Protein AF-A0A7X2SZ87-F1 (afdb_monomer_lite)

Sequence (88 aa):
LKYTAVDAYKAEYLRAELTRQIQQTLAQFDALVVPTSPTIHTLEEMKQEPIHFNSQFGTYTNFTNLADLAALALPAPFRNDDLPAGIT

InterPro domains:
  IPR023631 Amidase signature domain [PF01425] (9-87)
  IPR036928 Amidase signature (AS) superfamily [G3DSA:3.90.1300.10] (30-88)
  IPR036928 Amidase signature (AS) superfamily [SSF75304] (2-87)

pLDDT: mean 96.29, std 2.49, range [77.81, 98.5]

Radius of gyration: 16.69 Å; chains: 1; bounding box: 41×24×45 Å

Foldseek 3Di:
DDDDPVNVVVVVVVLVVVLVVVCVVCVVDPDDKDWCFPDDDDPVVCVVPVVVVVVRNCPPPVSQVSSVHDDDKDWDDADPVRHTTIMD

Secondary structure (DSSP, 8-state):
----HHHHHHHHHHHHHHHHHHHHHHTT-S----BS-S----HHHHHHSHHHHHHHHTTTTHHHHHTT-----EE-PPPTTS---EE-

Organism: Enterobacter agglomerans (NCBI:txid549)

Structure (mmCIF, N/CA/C/O backbone):
data_AF-A0A7X2SZ87-F1
#
_entry.id   AF-A0A7X2SZ87-F1
#
loop_
_atom_site.group_PDB
_atom_site.id
_atom_site.type_symbol
_atom_site.label_atom_id
_atom_site.label_alt_id
_atom_site.label_comp_id
_atom_site.label_asym_id
_atom_site.label_entity_id
_atom_site.label_seq_id
_atom_site.pdbx_PDB_ins_code
_atom_site.Cartn_x
_atom_site.Cartn_y
_atom_site.Cartn_z
_atom_site.occupancy
_atom_site.B_iso_or_equiv
_atom_site.auth_seq_id
_atom_site.auth_comp_id
_atom_site.auth_asym_id
_atom_site.auth_atom_id
_atom_site.pdbx_PDB_model_num
ATOM 1 N N . LEU A 1 1 ? 5.774 11.070 17.502 1.00 77.81 1 LEU A N 1
ATOM 2 C CA . LEU A 1 1 ? 4.387 11.592 17.608 1.00 77.81 1 LEU A CA 1
ATOM 3 C C . LEU A 1 1 ? 3.741 10.991 18.855 1.00 77.81 1 LEU A C 1
ATOM 5 O O . LEU A 1 1 ? 4.098 9.871 19.200 1.00 77.81 1 LEU A O 1
ATOM 9 N N . LYS A 1 2 ? 2.869 11.726 19.559 1.00 91.50 2 LYS A N 1
ATOM 10 C CA . LYS A 1 2 ? 2.113 11.218 20.720 1.00 91.50 2 LYS A CA 1
ATOM 11 C C . LYS A 1 2 ? 0.637 11.117 20.331 1.00 91.50 2 LYS A C 1
ATOM 13 O O . LYS A 1 2 ? -0.071 12.111 20.422 1.00 91.50 2 LYS A O 1
ATOM 18 N N . TYR A 1 3 ? 0.210 9.951 19.855 1.00 96.12 3 TYR A N 1
ATOM 19 C CA . TYR A 1 3 ? -1.192 9.688 19.521 1.00 96.12 3 TYR A CA 1
ATOM 20 C C . TYR A 1 3 ? -1.959 9.223 20.758 1.00 96.12 3 TYR A C 1
ATOM 22 O O . TYR A 1 3 ? -1.440 8.440 21.554 1.00 96.12 3 TYR A O 1
ATOM 30 N N . THR A 1 4 ? -3.183 9.714 20.929 1.00 97.94 4 THR A N 1
ATOM 31 C CA . THR A 1 4 ? -4.074 9.315 22.023 1.00 97.94 4 THR A CA 1
ATOM 32 C C . THR A 1 4 ? -4.928 8.109 21.632 1.00 97.94 4 THR A C 1
ATOM 34 O O . THR A 1 4 ? -5.091 7.797 20.452 1.00 97.94 4 THR A O 1
ATOM 37 N N . ALA A 1 5 ? -5.549 7.456 22.619 1.00 97.81 5 ALA A N 1
ATOM 38 C CA . ALA A 1 5 ? -6.559 6.430 22.349 1.00 97.81 5 ALA A CA 1
ATOM 39 C C . ALA A 1 5 ? -7.728 6.980 21.507 1.00 97.81 5 ALA A C 1
ATOM 41 O O . ALA A 1 5 ? -8.240 6.286 20.635 1.00 97.81 5 ALA A O 1
ATOM 42 N N . VAL A 1 6 ? -8.111 8.245 21.717 1.00 98.12 6 VAL A N 1
ATOM 43 C CA . VAL A 1 6 ? -9.161 8.905 20.927 1.00 98.12 6 VAL A CA 1
ATOM 44 C C . VAL A 1 6 ? -8.751 9.030 19.458 1.00 98.12 6 VAL A C 1
ATOM 46 O O . VAL A 1 6 ? -9.582 8.795 18.584 1.00 98.12 6 VAL A O 1
ATOM 49 N N . ASP A 1 7 ? -7.488 9.356 19.171 1.00 98.25 7 ASP A N 1
ATOM 50 C CA . ASP A 1 7 ? -6.988 9.448 17.791 1.00 98.25 7 ASP A CA 1
ATOM 51 C C . ASP A 1 7 ? -7.021 8.087 17.092 1.00 98.25 7 ASP A C 1
ATOM 53 O O . ASP A 1 7 ? -7.438 8.000 15.939 1.00 98.25 7 ASP A O 1
ATOM 57 N N . ALA A 1 8 ? -6.653 7.021 17.810 1.00 98.00 8 ALA A N 1
ATOM 58 C CA . ALA A 1 8 ? -6.705 5.660 17.285 1.00 98.00 8 ALA A CA 1
ATOM 59 C C . ALA A 1 8 ? -8.139 5.242 16.911 1.00 98.00 8 ALA A C 1
ATOM 61 O O . ALA A 1 8 ? -8.368 4.780 15.797 1.00 98.00 8 ALA A O 1
ATOM 62 N N . TYR A 1 9 ? -9.122 5.468 17.791 1.00 98.19 9 TYR A N 1
ATOM 63 C CA . TYR A 1 9 ? -10.522 5.138 17.486 1.00 98.19 9 TYR A CA 1
ATOM 64 C C . TYR A 1 9 ? -11.111 6.013 16.372 1.00 98.19 9 TYR A C 1
ATOM 66 O O . TYR A 1 9 ? -11.867 5.510 15.547 1.00 98.19 9 TYR A O 1
ATOM 74 N N . LYS A 1 10 ? -10.738 7.299 16.286 1.00 98.50 10 LYS A N 1
ATOM 75 C CA . LYS A 1 10 ? -11.129 8.156 15.152 1.00 98.50 10 LYS A CA 1
ATOM 76 C C . LYS A 1 10 ? -10.591 7.622 13.823 1.00 98.50 10 LYS A C 1
ATOM 78 O O . LYS A 1 10 ? -11.334 7.591 12.845 1.00 98.50 10 LYS A O 1
ATOM 83 N N . ALA A 1 11 ? -9.326 7.199 13.791 1.00 98.00 11 ALA A N 1
ATOM 84 C CA . ALA A 1 11 ? -8.727 6.599 1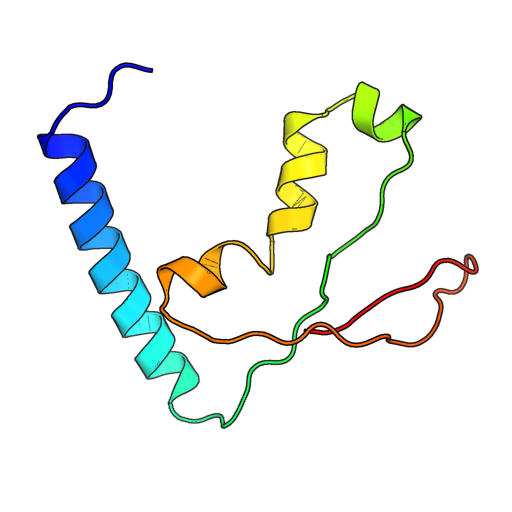2.603 1.00 98.00 11 ALA A CA 1
ATOM 85 C C . ALA A 1 11 ? -9.409 5.274 12.231 1.00 98.00 11 ALA A C 1
ATOM 87 O O . ALA A 1 11 ? -9.647 5.033 11.051 1.00 98.00 11 ALA A O 1
ATOM 88 N N . GLU A 1 12 ? -9.787 4.457 13.217 1.00 98.19 12 GLU A N 1
ATOM 89 C CA . GLU A 1 12 ? -10.509 3.203 12.973 1.00 98.19 12 GLU A CA 1
ATOM 90 C C . GLU A 1 12 ? -11.913 3.440 12.400 1.00 98.19 12 GLU A C 1
ATOM 92 O O . GLU A 1 12 ? -12.309 2.768 11.448 1.00 98.19 12 GLU A O 1
ATOM 97 N N . TYR A 1 13 ? -12.653 4.434 12.905 1.00 98.31 13 TYR A N 1
ATOM 98 C CA . TYR A 1 13 ? -13.953 4.799 12.332 1.00 98.31 13 TYR A CA 1
ATOM 99 C C . TYR A 1 13 ? -13.826 5.270 10.882 1.00 98.31 13 TYR A C 1
ATOM 101 O O . TYR A 1 13 ? -14.594 4.830 10.027 1.00 98.31 13 TYR A O 1
ATOM 109 N N . LEU A 1 14 ? -12.817 6.096 10.587 1.00 98.31 14 LEU A N 1
ATOM 110 C CA . LEU A 1 14 ? -12.530 6.518 9.218 1.00 98.31 14 LEU A CA 1
ATOM 111 C C . LEU A 1 14 ? -12.141 5.326 8.328 1.00 98.31 14 LEU A C 1
ATOM 113 O O . LEU A 1 14 ? -12.624 5.217 7.203 1.00 98.31 14 LEU A O 1
ATOM 117 N N . ARG A 1 15 ? -11.303 4.406 8.823 1.00 98.06 15 ARG A N 1
ATOM 118 C CA . ARG A 1 15 ? -10.919 3.187 8.094 1.00 98.06 15 ARG A CA 1
ATOM 119 C C . ARG A 1 15 ? -12.148 2.352 7.740 1.00 98.06 15 ARG A C 1
ATOM 121 O O . ARG A 1 15 ? -12.267 1.909 6.598 1.00 98.06 15 ARG A O 1
ATOM 128 N N . ALA A 1 16 ? -13.066 2.154 8.686 1.00 97.94 16 ALA A N 1
ATOM 129 C CA . ALA A 1 16 ? -14.298 1.403 8.462 1.00 97.94 16 ALA A CA 1
ATOM 130 C C . ALA A 1 16 ? -15.208 2.076 7.417 1.00 97.94 16 ALA A C 1
ATOM 132 O O . ALA A 1 16 ? -15.738 1.396 6.536 1.00 97.94 16 ALA A O 1
ATOM 133 N N . GLU A 1 17 ? -15.341 3.405 7.466 1.00 98.31 17 GLU A N 1
ATOM 134 C CA . GLU A 1 17 ? -16.098 4.180 6.477 1.00 98.31 17 GLU A CA 1
ATOM 135 C C . GLU A 1 17 ? -15.506 4.035 5.068 1.00 98.31 17 GLU A C 1
ATOM 137 O O . GLU A 1 17 ? -16.215 3.670 4.127 1.00 98.31 17 GLU A O 1
ATOM 142 N N . LEU A 1 18 ? -14.197 4.249 4.922 1.00 98.19 18 LEU A N 1
ATOM 143 C CA . LEU A 1 18 ? -13.509 4.129 3.636 1.00 98.19 18 LEU A CA 1
ATOM 144 C C . LEU A 1 18 ? -13.550 2.694 3.098 1.00 98.19 18 LEU A C 1
ATOM 146 O O . LEU A 1 18 ? -13.775 2.495 1.907 1.00 98.19 18 LEU A O 1
ATOM 150 N N . THR A 1 19 ? -13.416 1.688 3.966 1.00 97.50 19 THR A N 1
ATOM 151 C CA . THR A 1 19 ? -13.552 0.273 3.580 1.00 97.50 19 THR A CA 1
ATOM 152 C C . T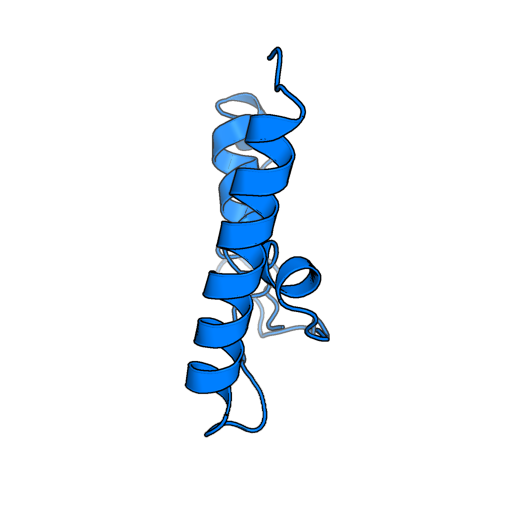HR A 1 19 ? -14.926 0.004 2.973 1.00 97.50 19 THR A C 1
ATOM 154 O O . THR A 1 19 ? -15.029 -0.637 1.928 1.00 97.50 19 THR A O 1
ATOM 157 N N . ARG A 1 20 ? -15.995 0.546 3.573 1.00 97.44 20 ARG A N 1
ATOM 158 C CA . ARG A 1 20 ? -17.352 0.407 3.033 1.00 97.44 20 A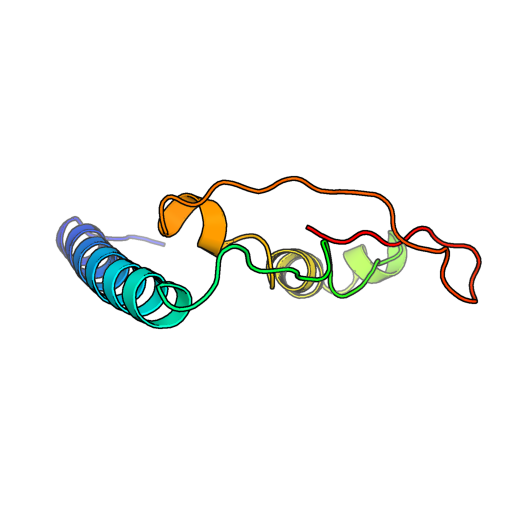RG A CA 1
ATOM 159 C C . ARG A 1 20 ? -17.492 1.066 1.659 1.00 97.44 20 ARG A C 1
ATOM 161 O O . ARG A 1 20 ? -18.097 0.467 0.771 1.00 97.44 20 ARG A O 1
ATOM 168 N N . GLN A 1 21 ? -16.923 2.257 1.473 1.00 97.81 21 GLN A N 1
ATOM 169 C CA . GLN A 1 21 ? -16.935 2.948 0.179 1.00 97.81 21 GLN A CA 1
ATOM 170 C C . GLN A 1 21 ? -16.173 2.157 -0.896 1.00 97.81 21 GLN A C 1
ATOM 172 O O . GLN A 1 21 ? -16.665 2.019 -2.017 1.00 97.81 21 GLN A O 1
ATOM 177 N N . ILE A 1 22 ? -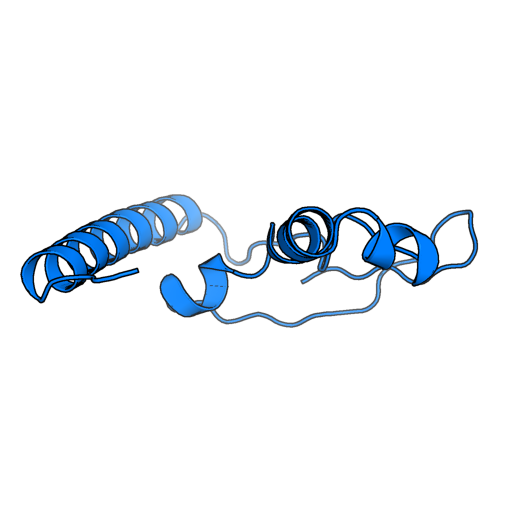15.015 1.584 -0.549 1.00 96.75 22 ILE A N 1
ATOM 178 C CA . ILE A 1 22 ? -14.229 0.723 -1.444 1.00 96.75 22 ILE A CA 1
ATOM 179 C C . ILE A 1 22 ? -15.054 -0.495 -1.864 1.00 96.75 22 ILE A C 1
ATOM 181 O O . ILE A 1 22 ? -15.222 -0.727 -3.058 1.00 96.75 22 ILE A O 1
ATOM 185 N N . GLN A 1 23 ? -15.635 -1.228 -0.909 1.00 95.56 23 GLN A N 1
ATOM 186 C CA . GLN A 1 23 ? -16.456 -2.411 -1.195 1.00 95.56 23 GLN A CA 1
ATOM 187 C C . GLN A 1 23 ? -17.635 -2.089 -2.120 1.00 95.56 23 GLN A C 1
ATOM 189 O O . GLN A 1 23 ? -17.909 -2.838 -3.050 1.00 95.56 23 GLN A O 1
ATOM 194 N N . GLN A 1 24 ? -18.319 -0.963 -1.900 1.00 97.19 24 GLN A N 1
ATOM 195 C CA . GLN A 1 24 ? -19.436 -0.537 -2.749 1.00 97.19 24 GLN A CA 1
ATOM 196 C C . GLN A 1 24 ? -18.986 -0.151 -4.158 1.00 97.19 24 GLN A C 1
ATOM 198 O O . GLN A 1 24 ? -19.642 -0.516 -5.129 1.00 97.19 24 GLN A O 1
ATOM 203 N N . THR A 1 25 ? -17.867 0.564 -4.270 1.00 96.44 25 THR A N 1
ATOM 204 C CA . THR A 1 25 ? -17.311 0.988 -5.563 1.00 96.44 25 THR A CA 1
ATOM 205 C C . THR A 1 25 ? -16.841 -0.214 -6.380 1.00 96.44 25 THR A C 1
ATOM 207 O O . THR A 1 25 ? -17.044 -0.262 -7.592 1.00 96.44 25 THR A O 1
ATOM 210 N N . LEU A 1 26 ? -16.237 -1.201 -5.713 1.00 96.06 26 LEU A N 1
ATOM 211 C CA . LEU A 1 26 ? -15.723 -2.408 -6.351 1.00 96.06 26 LEU A CA 1
ATOM 212 C C . LEU A 1 26 ? -16.794 -3.480 -6.595 1.00 96.06 26 LEU A C 1
ATOM 214 O O . LEU A 1 26 ? -16.544 -4.381 -7.381 1.00 96.06 26 LEU A O 1
ATOM 218 N N . ALA A 1 27 ? -17.990 -3.375 -6.004 1.00 96.69 27 ALA A N 1
ATOM 219 C CA . ALA A 1 27 ? -19.037 -4.404 -6.082 1.00 96.69 27 ALA A CA 1
ATOM 220 C C . ALA A 1 27 ? -19.502 -4.756 -7.508 1.00 96.69 27 ALA A C 1
ATOM 222 O O . ALA A 1 27 ? -20.090 -5.813 -7.719 1.00 96.69 27 ALA A O 1
ATOM 223 N N . GLN A 1 28 ? -19.278 -3.865 -8.475 1.00 97.06 28 GLN A N 1
ATOM 224 C CA . GLN A 1 28 ? -19.629 -4.072 -9.882 1.00 97.06 28 GLN A CA 1
ATOM 225 C C . GLN A 1 28 ? -18.502 -4.712 -10.715 1.00 97.06 28 GLN A C 1
ATOM 227 O O . GLN A 1 28 ? -18.657 -4.861 -11.926 1.00 97.06 28 GLN A O 1
ATOM 232 N N . PHE A 1 29 ? -17.370 -5.050 -10.095 1.00 97.25 29 PHE A N 1
ATOM 233 C CA . PHE A 1 29 ? -16.199 -5.633 -10.744 1.00 97.25 29 PHE A CA 1
ATOM 234 C C . PHE A 1 29 ? -15.781 -6.923 -10.030 1.00 97.25 29 PHE A C 1
ATOM 236 O O . PHE A 1 29 ? -15.879 -7.022 -8.811 1.00 97.25 29 PHE A O 1
ATOM 243 N N . ASP A 1 30 ? -15.258 -7.893 -10.779 1.00 96.56 30 ASP A N 1
ATOM 244 C CA . ASP A 1 30 ? -14.744 -9.142 -10.197 1.00 96.56 30 ASP A CA 1
ATOM 245 C C . ASP A 1 30 ? -13.337 -8.979 -9.600 1.00 96.56 30 ASP A C 1
ATOM 247 O O . ASP A 1 30 ? -12.958 -9.684 -8.666 1.00 96.56 30 ASP A O 1
ATOM 251 N N . ALA A 1 31 ? -12.547 -8.055 -10.155 1.00 95.06 31 ALA A N 1
ATOM 252 C CA . ALA A 1 31 ? -11.182 -7.776 -9.733 1.00 95.06 31 ALA A CA 1
ATOM 253 C C . ALA A 1 31 ? -10.767 -6.345 -10.103 1.00 95.06 31 ALA A C 1
ATOM 255 O O . ALA A 1 31 ? -11.323 -5.724 -11.012 1.00 95.06 31 ALA A O 1
ATOM 256 N N . LEU A 1 32 ? -9.744 -5.850 -9.410 1.00 96.50 32 LEU A N 1
ATOM 257 C CA . LEU A 1 32 ? -9.060 -4.597 -9.704 1.00 96.50 32 LEU A CA 1
ATOM 258 C C . LEU A 1 32 ? -7.647 -4.928 -10.191 1.00 96.50 32 LEU A C 1
ATOM 260 O O . LEU A 1 32 ? -6.959 -5.695 -9.530 1.00 96.50 32 LEU A O 1
ATOM 264 N N . VAL A 1 33 ? -7.228 -4.335 -11.310 1.00 96.81 33 VAL A N 1
ATOM 265 C CA . VAL A 1 33 ? -5.859 -4.466 -11.829 1.00 96.81 33 VAL A CA 1
ATOM 266 C C . VAL A 1 33 ? -5.157 -3.121 -11.714 1.00 96.81 33 VAL A C 1
ATOM 268 O O . VAL A 1 33 ? -5.651 -2.113 -12.225 1.00 96.81 33 VAL A O 1
ATOM 271 N N . VAL A 1 34 ? -4.000 -3.105 -11.060 1.00 97.00 34 VAL A N 1
ATOM 272 C CA . VAL A 1 34 ? -3.183 -1.902 -10.844 1.00 97.00 34 VAL A CA 1
ATOM 273 C C . VAL A 1 34 ? -1.715 -2.166 -11.172 1.00 97.00 34 VAL A C 1
ATOM 275 O O . VAL A 1 34 ? -1.273 -3.313 -11.161 1.00 97.00 34 VAL A O 1
ATOM 278 N N . PRO A 1 35 ? -0.905 -1.126 -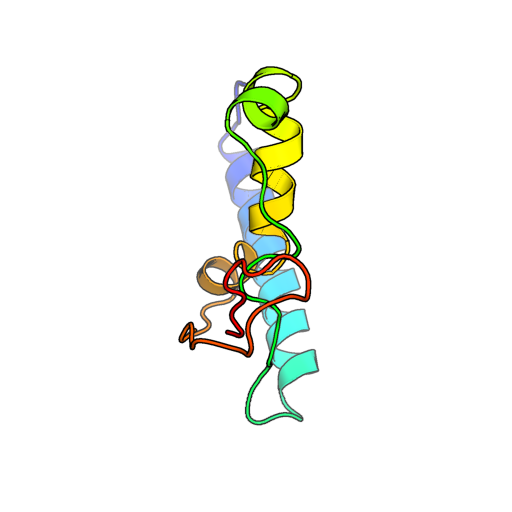11.438 1.00 97.12 35 PRO A N 1
ATOM 279 C CA . PRO A 1 35 ? 0.545 -1.275 -11.407 1.00 97.12 35 PRO A CA 1
ATOM 280 C C . PRO A 1 35 ? 1.004 -1.721 -10.013 1.00 97.12 35 PRO A C 1
ATOM 282 O O . PRO A 1 35 ? 0.592 -1.131 -9.014 1.00 97.12 35 PRO A O 1
ATOM 285 N N . THR A 1 36 ? 1.905 -2.703 -9.927 1.00 96.69 36 THR A N 1
ATOM 286 C CA . THR A 1 36 ? 2.459 -3.142 -8.630 1.00 96.69 36 THR A CA 1
ATOM 287 C C . THR A 1 36 ? 3.217 -2.011 -7.924 1.00 96.69 36 THR A C 1
ATOM 289 O O . THR A 1 36 ? 3.154 -1.877 -6.705 1.00 96.69 36 THR A O 1
ATOM 292 N N . SER A 1 37 ? 3.915 -1.176 -8.695 1.00 96.19 37 SER A N 1
ATOM 293 C CA . SER A 1 37 ? 4.518 0.084 -8.256 1.00 96.19 37 SER A CA 1
ATOM 294 C C . SER A 1 37 ? 4.424 1.093 -9.405 1.00 96.19 37 SER A C 1
ATOM 296 O O . SER A 1 37 ? 4.596 0.690 -10.559 1.00 96.19 37 SER A O 1
ATOM 298 N N . PRO A 1 38 ? 4.190 2.394 -9.145 1.00 94.75 38 PRO A N 1
ATOM 299 C CA . PRO A 1 38 ? 4.148 3.403 -10.207 1.00 94.75 38 PRO A CA 1
ATOM 300 C C . PRO A 1 38 ? 5.495 3.598 -10.910 1.00 94.75 38 PRO A C 1
ATOM 302 O O . PRO A 1 38 ? 5.546 3.983 -12.075 1.00 94.75 38 PRO A O 1
ATOM 305 N N . THR A 1 39 ? 6.594 3.383 -10.184 1.00 94.56 39 THR A N 1
ATOM 306 C CA . THR A 1 39 ? 7.955 3.632 -10.662 1.00 94.56 39 THR A CA 1
ATOM 307 C C . THR A 1 39 ? 8.974 2.761 -9.918 1.00 94.56 39 THR A C 1
ATOM 309 O O . THR A 1 39 ? 8.627 2.007 -9.007 1.00 94.56 39 THR A O 1
ATOM 312 N N . ILE A 1 40 ? 10.239 2.874 -10.309 1.00 95.06 40 ILE A N 1
ATOM 313 C CA . ILE A 1 40 ? 11.407 2.318 -9.627 1.00 95.06 40 ILE A CA 1
ATOM 314 C C . ILE A 1 40 ? 12.431 3.442 -9.446 1.00 95.06 40 ILE A C 1
ATOM 316 O O . ILE A 1 40 ? 12.523 4.328 -10.293 1.00 95.06 40 ILE A O 1
ATOM 320 N N . HIS A 1 41 ? 13.182 3.409 -8.346 1.00 96.31 41 HIS A N 1
ATOM 321 C CA . HIS A 1 41 ? 14.249 4.368 -8.067 1.00 96.31 41 HIS A CA 1
ATOM 322 C C . HIS A 1 41 ? 15.587 3.663 -7.907 1.00 96.31 41 HIS A C 1
ATOM 324 O O . HIS A 1 41 ? 15.672 2.554 -7.372 1.00 96.31 41 HIS A O 1
ATOM 330 N N . THR A 1 42 ? 16.642 4.346 -8.326 1.00 96.88 42 THR A N 1
ATOM 331 C CA . THR A 1 42 ? 18.017 3.980 -8.002 1.00 96.88 42 THR A CA 1
ATOM 332 C C . THR A 1 42 ? 18.315 4.243 -6.525 1.00 96.88 42 THR A C 1
ATOM 334 O O . THR A 1 42 ? 17.645 5.024 -5.844 1.00 96.88 42 THR A O 1
ATOM 337 N N . LEU A 1 43 ? 19.379 3.617 -6.017 1.00 97.75 43 LEU A N 1
ATOM 338 C CA . LEU A 1 43 ? 19.838 3.857 -4.647 1.00 97.75 43 LEU A CA 1
ATOM 339 C C . LEU A 1 43 ? 20.283 5.309 -4.424 1.00 97.75 43 LEU A C 1
ATOM 341 O O . LEU A 1 43 ? 20.103 5.829 -3.327 1.00 97.75 43 LEU A O 1
ATOM 345 N N . GLU A 1 44 ? 20.850 5.965 -5.440 1.00 98.19 44 GLU A N 1
ATOM 346 C CA . GLU A 1 44 ? 21.286 7.361 -5.327 1.00 98.19 44 GLU A CA 1
ATOM 347 C C . GLU A 1 44 ? 20.105 8.331 -5.277 1.00 98.19 44 GLU A C 1
ATOM 349 O O . GLU A 1 44 ? 20.116 9.244 -4.456 1.00 98.19 44 GLU A O 1
ATOM 354 N N . GLU A 1 45 ? 19.055 8.102 -6.070 1.00 97.19 45 GLU A N 1
ATOM 355 C CA . GLU A 1 45 ? 17.808 8.873 -5.966 1.00 97.19 45 GLU A CA 1
ATOM 356 C C . GLU A 1 45 ? 17.173 8.684 -4.585 1.00 97.19 45 GLU A C 1
ATOM 358 O O . GLU A 1 45 ? 16.853 9.658 -3.909 1.00 97.19 45 GLU A O 1
ATOM 363 N N . MET A 1 46 ? 17.080 7.441 -4.101 1.00 97.50 46 MET A N 1
ATOM 364 C CA . MET A 1 46 ? 16.481 7.148 -2.795 1.00 97.50 46 MET A CA 1
ATOM 365 C C . MET A 1 46 ? 17.199 7.857 -1.633 1.00 97.50 46 MET A C 1
ATOM 367 O O . MET A 1 46 ? 16.560 8.235 -0.653 1.00 97.50 46 MET A O 1
ATOM 371 N N . LYS A 1 47 ? 18.515 8.085 -1.730 1.00 97.94 47 LYS A N 1
ATOM 372 C CA . LYS A 1 47 ? 19.272 8.839 -0.715 1.00 97.94 47 LYS A CA 1
ATOM 373 C C . LYS A 1 47 ? 18.904 10.323 -0.664 1.00 97.94 47 LYS A C 1
ATOM 375 O O . LYS A 1 47 ? 19.106 10.937 0.381 1.00 97.94 47 LYS A O 1
ATOM 380 N N . GLN A 1 48 ? 18.402 10.896 -1.758 1.00 97.94 48 GLN A N 1
ATOM 381 C CA . GLN A 1 48 ? 18.040 12.314 -1.828 1.00 97.94 48 GLN A CA 1
ATOM 382 C C . GLN A 1 48 ? 16.749 12.586 -1.052 1.00 97.94 48 GLN A C 1
ATOM 384 O O . GLN A 1 48 ? 16.725 13.472 -0.201 1.00 97.94 48 GLN A O 1
ATOM 389 N N . GLU A 1 49 ? 15.700 11.791 -1.294 1.00 97.12 49 GLU A N 1
ATOM 390 C CA . GLU A 1 49 ? 14.396 11.948 -0.634 1.00 97.12 49 GLU A CA 1
ATOM 391 C C . GLU A 1 49 ? 13.782 10.603 -0.192 1.00 97.12 49 GLU A C 1
ATOM 393 O O . GLU A 1 49 ? 12.777 10.148 -0.748 1.00 97.12 49 GLU A O 1
ATOM 398 N N . PRO A 1 50 ? 14.328 9.955 0.855 1.00 96.69 50 PRO A N 1
ATOM 399 C CA . PRO A 1 50 ? 13.980 8.574 1.202 1.00 96.69 50 PRO A CA 1
ATOM 400 C C . PRO A 1 50 ? 12.516 8.387 1.612 1.00 96.69 50 PRO A C 1
ATOM 402 O O . PRO A 1 50 ? 11.918 7.350 1.342 1.00 96.69 50 PRO A O 1
ATOM 405 N N . ILE A 1 51 ? 11.913 9.384 2.264 1.00 97.44 51 ILE A N 1
ATOM 406 C CA . ILE A 1 51 ? 10.510 9.305 2.697 1.00 97.44 51 ILE A CA 1
ATOM 407 C C . ILE A 1 51 ? 9.572 9.499 1.502 1.00 97.44 51 ILE A C 1
ATOM 409 O O . ILE A 1 51 ? 8.615 8.739 1.341 1.00 97.44 51 ILE A O 1
ATOM 413 N N . HIS A 1 52 ? 9.850 10.498 0.660 1.00 97.31 52 HIS A N 1
ATOM 414 C CA . HIS A 1 52 ? 9.007 10.821 -0.485 1.00 97.31 52 HIS A CA 1
ATOM 415 C C . HIS A 1 52 ? 9.027 9.688 -1.513 1.00 97.31 52 HIS A C 1
ATOM 417 O O . HIS A 1 52 ? 7.973 9.145 -1.840 1.00 97.31 52 HIS A O 1
ATOM 423 N N . PHE A 1 53 ? 10.209 9.251 -1.947 1.00 97.44 53 PHE A N 1
ATOM 424 C CA . PHE A 1 53 ? 10.328 8.194 -2.950 1.00 97.44 53 PHE A CA 1
ATOM 425 C C . PHE A 1 53 ? 9.813 6.840 -2.457 1.00 97.44 53 PHE A C 1
ATOM 427 O O . PHE A 1 53 ? 9.131 6.142 -3.203 1.00 97.44 53 PHE A O 1
ATOM 434 N N . ASN A 1 54 ? 10.007 6.495 -1.179 1.00 97.19 54 ASN A N 1
ATOM 435 C CA . ASN A 1 54 ? 9.391 5.286 -0.631 1.00 97.19 54 ASN A CA 1
ATOM 436 C C . ASN A 1 54 ? 7.852 5.364 -0.628 1.00 97.19 54 ASN A C 1
ATOM 438 O O . ASN A 1 54 ? 7.180 4.367 -0.886 1.00 97.19 54 ASN A O 1
ATOM 442 N N . SER A 1 55 ? 7.273 6.540 -0.359 1.00 96.75 55 SER A N 1
ATOM 443 C CA . SER A 1 55 ? 5.812 6.703 -0.360 1.00 96.75 55 SER A CA 1
ATOM 444 C C . SER A 1 55 ? 5.182 6.498 -1.741 1.00 96.75 55 SER A C 1
ATOM 446 O O . SER A 1 55 ? 4.061 5.996 -1.822 1.00 96.75 55 SER A O 1
ATOM 448 N N . GLN A 1 56 ? 5.916 6.790 -2.821 1.00 96.81 56 GLN A N 1
ATOM 449 C CA . GLN A 1 56 ? 5.447 6.556 -4.188 1.00 96.81 56 GLN A CA 1
ATOM 450 C C . GLN A 1 56 ? 5.203 5.063 -4.458 1.00 96.81 56 GLN A C 1
ATOM 452 O O . GLN A 1 56 ? 4.194 4.712 -5.071 1.00 96.81 56 GLN A O 1
ATOM 457 N N . PHE A 1 57 ? 6.049 4.169 -3.936 1.00 96.25 57 PHE A N 1
ATOM 458 C CA . PHE A 1 57 ? 5.873 2.715 -4.081 1.00 96.25 57 PHE A CA 1
ATOM 459 C C . PHE A 1 57 ? 4.598 2.190 -3.399 1.00 96.25 57 PHE A C 1
ATOM 461 O O . PHE A 1 57 ? 4.050 1.165 -3.799 1.00 96.25 57 PHE A O 1
ATOM 468 N N . GLY A 1 58 ? 4.087 2.912 -2.396 1.00 95.81 58 GLY A N 1
ATOM 469 C CA . GLY A 1 58 ? 2.871 2.565 -1.658 1.00 95.81 58 GLY A CA 1
ATOM 470 C C . GLY A 1 58 ? 1.552 2.929 -2.353 1.00 95.81 58 GLY A C 1
ATOM 471 O O . GLY A 1 58 ? 0.488 2.565 -1.850 1.00 95.81 58 GLY A O 1
ATOM 472 N N . THR A 1 59 ? 1.599 3.651 -3.483 1.00 96.62 59 THR A N 1
ATOM 473 C CA . THR A 1 59 ? 0.421 4.279 -4.123 1.00 96.62 59 THR A CA 1
ATOM 474 C C . THR A 1 59 ? -0.711 3.289 -4.411 1.00 96.62 59 THR A C 1
ATOM 476 O O . THR A 1 59 ? -1.873 3.606 -4.173 1.00 96.62 59 THR A O 1
ATOM 479 N N . TYR A 1 60 ? -0.379 2.084 -4.880 1.00 96.44 60 TYR A N 1
ATOM 480 C CA . TYR A 1 60 ? -1.359 1.061 -5.270 1.00 96.44 60 TYR A CA 1
ATOM 481 C C . TYR A 1 60 ? -1.428 -0.138 -4.312 1.00 96.44 60 TYR A C 1
ATOM 483 O O . TYR A 1 60 ? -2.167 -1.080 -4.571 1.00 96.44 60 TYR A O 1
ATOM 491 N N . THR A 1 61 ? -0.676 -0.122 -3.208 1.00 94.88 61 THR A N 1
ATOM 492 C CA . THR A 1 61 ? -0.491 -1.301 -2.340 1.00 94.88 61 THR A CA 1
ATOM 493 C C . THR A 1 61 ? -0.957 -1.084 -0.902 1.00 94.88 61 THR A C 1
ATOM 495 O O . THR A 1 61 ? -1.426 -2.021 -0.258 1.00 94.88 61 THR A O 1
ATOM 498 N N . ASN A 1 62 ? -0.885 0.146 -0.381 1.00 95.56 62 ASN A N 1
ATOM 499 C CA . ASN A 1 62 ? -1.110 0.399 1.047 1.00 95.56 62 ASN A CA 1
ATOM 500 C C . ASN A 1 62 ? -2.558 0.154 1.511 1.00 95.56 62 ASN A C 1
ATOM 502 O O . ASN A 1 62 ? -2.777 -0.176 2.677 1.00 95.56 62 ASN A O 1
ATOM 506 N N . PHE A 1 63 ? -3.552 0.323 0.632 1.00 94.31 63 PHE A N 1
ATOM 507 C CA . PHE A 1 63 ? -4.966 0.204 1.010 1.00 94.31 63 PHE A CA 1
ATOM 508 C C . PHE A 1 63 ? -5.449 -1.247 1.102 1.00 94.31 63 PHE A C 1
ATOM 510 O O . PHE A 1 63 ? -6.395 -1.515 1.839 1.00 94.31 63 PHE A O 1
ATOM 517 N N . THR A 1 64 ? -4.801 -2.179 0.398 1.00 92.88 64 THR A N 1
ATOM 518 C CA . THR A 1 64 ? -5.265 -3.562 0.218 1.00 92.88 64 THR A CA 1
ATOM 519 C C . THR A 1 64 ? -5.533 -4.259 1.550 1.00 92.88 64 THR A C 1
ATOM 521 O O . THR A 1 64 ? -6.634 -4.754 1.778 1.00 92.88 64 THR A O 1
ATOM 524 N N . ASN A 1 65 ? -4.569 -4.210 2.476 1.00 92.69 65 ASN A N 1
ATOM 525 C CA . ASN A 1 65 ? -4.704 -4.834 3.797 1.00 92.69 65 ASN A CA 1
ATOM 526 C C . ASN A 1 65 ? -5.748 -4.131 4.677 1.00 92.69 65 ASN A C 1
ATOM 528 O O . ASN A 1 65 ? -6.440 -4.772 5.459 1.00 92.69 65 ASN A O 1
ATOM 532 N N . LEU A 1 66 ? -5.860 -2.803 4.569 1.00 93.88 66 LEU A N 1
ATOM 533 C CA . LEU A 1 66 ? -6.799 -2.019 5.377 1.00 93.88 66 LEU A CA 1
ATOM 534 C C . LEU A 1 66 ? -8.248 -2.203 4.926 1.00 93.88 66 LEU A C 1
ATOM 536 O O . LEU A 1 66 ? -9.150 -2.058 5.750 1.00 93.88 66 LEU A O 1
ATOM 540 N N . ALA A 1 67 ? -8.454 -2.498 3.642 1.00 94.38 67 ALA A N 1
ATOM 541 C CA . ALA A 1 67 ? -9.754 -2.727 3.028 1.00 94.38 67 ALA A CA 1
ATOM 542 C C . ALA A 1 67 ? -10.176 -4.209 3.010 1.00 94.38 67 ALA A C 1
ATOM 544 O O . ALA A 1 67 ? -11.235 -4.512 2.465 1.00 94.38 67 ALA A O 1
ATOM 545 N N . ASP A 1 68 ? -9.377 -5.104 3.608 1.00 93.62 68 ASP A N 1
ATOM 546 C CA . ASP A 1 68 ? -9.618 -6.555 3.655 1.00 93.62 68 ASP A CA 1
ATOM 547 C C . ASP A 1 68 ? -9.722 -7.197 2.254 1.00 93.62 68 ASP A C 1
ATOM 549 O O . ASP A 1 68 ? -10.628 -7.971 1.951 1.00 93.62 68 ASP A O 1
ATOM 553 N N . LEU A 1 69 ? -8.798 -6.819 1.362 1.00 94.75 69 LEU A N 1
ATOM 554 C CA . LEU A 1 69 ? -8.688 -7.350 0.002 1.00 94.75 69 LEU A CA 1
ATOM 555 C C . LEU A 1 69 ? -7.532 -8.354 -0.111 1.00 94.75 69 LEU A C 1
ATOM 557 O O . LEU A 1 69 ? -6.536 -8.271 0.607 1.00 94.75 69 LEU A O 1
ATOM 561 N N . ALA A 1 70 ? -7.632 -9.263 -1.080 1.00 95.81 70 ALA A N 1
ATOM 562 C CA . ALA A 1 70 ? -6.516 -10.096 -1.521 1.00 95.81 70 ALA A CA 1
ATOM 563 C C . ALA A 1 70 ? -5.830 -9.475 -2.749 1.00 95.81 70 ALA A C 1
ATOM 565 O O . ALA A 1 70 ? -6.467 -8.772 -3.531 1.00 95.81 70 ALA A O 1
ATOM 566 N N . ALA A 1 71 ? -4.539 -9.754 -2.928 1.00 97.38 71 ALA A N 1
ATOM 567 C CA . ALA A 1 71 ? -3.745 -9.257 -4.050 1.00 97.38 71 ALA A CA 1
ATOM 568 C C . ALA A 1 71 ? -2.718 -10.302 -4.509 1.00 97.38 71 ALA A C 1
ATOM 570 O O . ALA A 1 71 ? -2.172 -11.040 -3.685 1.00 97.38 71 ALA A O 1
ATOM 571 N N . LEU A 1 72 ? -2.430 -10.340 -5.814 1.00 97.69 72 LEU A N 1
ATOM 572 C CA . LEU A 1 72 ? -1.429 -11.222 -6.414 1.00 97.69 72 LEU A CA 1
ATOM 573 C C . LEU A 1 72 ? -0.598 -10.446 -7.438 1.00 97.69 72 LEU A C 1
ATOM 575 O O . LEU A 1 72 ? -1.083 -10.128 -8.514 1.00 97.69 72 LEU A O 1
ATOM 579 N N . ALA A 1 73 ? 0.670 -10.185 -7.121 1.00 98.00 73 ALA A N 1
ATOM 580 C CA . ALA A 1 73 ? 1.576 -9.525 -8.054 1.00 98.00 73 ALA A CA 1
ATOM 581 C C . ALA A 1 73 ? 2.062 -10.502 -9.137 1.00 98.00 73 ALA A C 1
ATOM 583 O O . ALA A 1 73 ? 2.536 -11.601 -8.834 1.00 98.00 73 ALA A O 1
ATOM 584 N N . LEU A 1 74 ? 1.983 -10.074 -10.394 1.00 97.81 74 LEU A N 1
ATOM 585 C CA . LEU A 1 74 ? 2.377 -10.821 -11.581 1.00 97.81 74 LEU A CA 1
ATOM 586 C C . LEU A 1 74 ? 3.336 -9.988 -12.450 1.00 97.81 74 LEU A C 1
ATOM 588 O O . LEU A 1 74 ? 3.204 -8.761 -12.522 1.00 97.81 74 LEU A O 1
ATOM 592 N N . PRO A 1 75 ? 4.294 -10.624 -13.149 1.00 96.94 75 PRO A N 1
ATOM 593 C CA . PRO A 1 75 ? 5.149 -9.924 -14.101 1.00 96.94 75 PRO A CA 1
ATOM 594 C C . PRO A 1 75 ? 4.345 -9.303 -15.249 1.00 96.94 75 PRO A C 1
ATOM 596 O O . PRO A 1 75 ? 3.426 -9.922 -15.787 1.00 96.94 75 PRO A O 1
ATOM 599 N N . ALA A 1 76 ? 4.747 -8.107 -15.664 1.00 95.00 76 ALA A N 1
ATOM 600 C CA . ALA A 1 76 ? 4.294 -7.437 -16.875 1.00 95.00 76 ALA A CA 1
ATOM 601 C C . ALA A 1 76 ? 5.466 -7.344 -17.880 1.00 95.00 76 ALA A C 1
ATOM 603 O O . ALA A 1 76 ? 6.588 -7.754 -17.560 1.00 95.00 76 ALA A O 1
ATOM 604 N N . PRO A 1 77 ? 5.246 -6.835 -19.106 1.00 94.00 77 PRO A N 1
ATOM 605 C CA . PRO A 1 77 ? 6.336 -6.591 -20.043 1.00 94.00 77 PRO A CA 1
ATOM 606 C C . PRO A 1 77 ? 7.428 -5.696 -19.449 1.00 94.00 77 PRO A C 1
ATOM 608 O O . PRO A 1 77 ? 7.168 -4.826 -18.615 1.00 94.00 77 PRO A O 1
ATOM 611 N N . PHE A 1 78 ? 8.654 -5.901 -19.922 1.00 94.88 78 PHE A N 1
ATOM 612 C CA . PHE A 1 78 ? 9.771 -5.024 -19.605 1.00 94.88 78 PHE A CA 1
ATOM 613 C C . PHE A 1 78 ? 9.513 -3.623 -20.160 1.00 94.88 78 PHE A C 1
ATOM 615 O O . PHE A 1 78 ? 8.892 -3.447 -21.212 1.00 94.88 78 PHE A O 1
ATOM 622 N N . ARG A 1 79 ? 9.990 -2.623 -19.427 1.00 92.69 79 ARG A N 1
ATOM 623 C CA . ARG A 1 79 ? 9.986 -1.228 -19.859 1.00 92.69 79 ARG A CA 1
ATOM 624 C C . ARG A 1 79 ? 10.986 -1.027 -21.003 1.00 92.69 79 ARG A C 1
ATOM 626 O O . ARG A 1 79 ? 11.866 -1.849 -21.231 1.00 92.69 79 ARG A O 1
ATOM 633 N N . ASN A 1 80 ? 10.901 0.120 -21.673 1.00 95.06 80 ASN A N 1
ATOM 634 C CA . ASN A 1 80 ? 11.835 0.493 -22.745 1.00 95.06 80 ASN A CA 1
ATOM 635 C C . ASN A 1 80 ? 13.287 0.694 -22.261 1.00 95.06 80 ASN A C 1
ATOM 637 O O . ASN A 1 80 ? 14.184 0.811 -23.088 1.00 95.06 80 ASN A O 1
ATOM 641 N N . ASP A 1 81 ? 13.504 0.791 -20.946 1.00 94.88 81 ASP A N 1
ATOM 642 C CA . ASP A 1 81 ? 14.814 0.876 -20.286 1.00 94.88 81 ASP A CA 1
ATOM 643 C C . ASP A 1 81 ? 15.300 -0.488 -19.752 1.00 94.88 81 ASP A C 1
ATOM 645 O O . ASP A 1 81 ? 16.184 -0.535 -18.900 1.00 94.88 81 ASP A O 1
ATOM 649 N N . ASP A 1 82 ? 14.713 -1.591 -20.236 1.00 95.38 82 ASP A N 1
ATOM 650 C CA . ASP A 1 82 ? 15.043 -2.981 -19.886 1.00 95.38 82 ASP A CA 1
ATOM 651 C C . ASP A 1 82 ? 14.871 -3.335 -18.396 1.00 95.38 82 ASP A C 1
ATOM 653 O O . ASP A 1 82 ? 15.346 -4.372 -17.922 1.00 95.38 82 ASP A O 1
ATOM 657 N N . LEU A 1 83 ? 14.133 -2.515 -17.642 1.00 96.25 83 LEU A N 1
ATOM 658 C CA . LEU A 1 83 ? 13.752 -2.813 -16.263 1.00 96.25 83 LEU A CA 1
ATOM 659 C C . LEU A 1 83 ? 12.398 -3.544 -16.199 1.00 96.25 83 LEU A C 1
ATOM 661 O O . LEU A 1 83 ? 11.495 -3.259 -16.996 1.00 96.25 83 LEU A O 1
ATOM 665 N N . PRO A 1 84 ? 12.212 -4.472 -15.240 1.00 95.88 84 PRO A N 1
ATOM 666 C CA . PRO A 1 84 ? 10.950 -5.182 -15.083 1.00 95.88 84 PRO A CA 1
ATOM 667 C C . PRO A 1 84 ? 9.846 -4.253 -14.560 1.00 95.88 84 PRO A C 1
ATOM 669 O O . PRO A 1 84 ? 10.089 -3.341 -13.769 1.00 95.88 84 PRO A O 1
ATOM 672 N N . ALA A 1 85 ? 8.609 -4.540 -14.958 1.00 95.50 85 ALA A N 1
ATOM 673 C CA . ALA A 1 85 ? 7.397 -3.968 -14.384 1.00 95.50 85 ALA A CA 1
ATOM 674 C C . ALA A 1 85 ? 6.417 -5.093 -14.022 1.00 95.50 85 ALA A C 1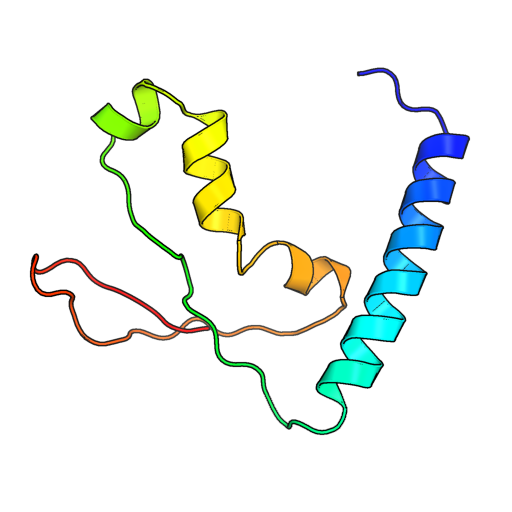
ATOM 676 O O . ALA A 1 85 ? 6.560 -6.229 -14.478 1.00 95.50 85 ALA A O 1
ATOM 677 N N . GLY A 1 86 ? 5.429 -4.785 -13.185 1.00 97.00 86 GLY A N 1
ATOM 678 C CA . GLY A 1 86 ? 4.437 -5.749 -12.717 1.00 97.00 86 GLY A CA 1
ATOM 679 C C . GLY A 1 86 ? 3.049 -5.138 -12.609 1.00 97.00 86 GLY A C 1
ATOM 680 O O . GLY A 1 86 ? 2.901 -3.916 -12.488 1.00 97.00 86 GLY A O 1
ATOM 681 N N . ILE A 1 87 ? 2.050 -6.010 -12.646 1.00 97.81 87 ILE A N 1
ATOM 682 C CA . ILE A 1 87 ? 0.670 -5.697 -12.285 1.00 97.81 87 ILE A CA 1
ATOM 683 C C . ILE A 1 87 ? 0.281 -6.499 -11.051 1.00 97.81 87 ILE A C 1
ATOM 685 O O . ILE A 1 87 ? 0.839 -7.566 -10.796 1.00 97.81 87 ILE A O 1
ATOM 689 N N . THR A 1 88 ? -0.678 -5.985 -10.303 1.00 97.56 88 THR A N 1
ATOM 690 C CA . THR A 1 88 ? -1.292 -6.662 -9.164 1.00 97.56 88 THR A CA 1
ATOM 691 C C . THR A 1 88 ? -2.799 -6.671 -9.340 1.00 97.56 88 THR A C 1
ATOM 693 O O . THR A 1 88 ? -3.319 -5.664 -9.880 1.00 97.56 88 THR A O 1
#